Protein AF-A0A2H0PA08-F1 (afdb_monomer)

Radius of gyration: 13.71 Å; Cα contacts (8 Å, |Δi|>4): 29; chains: 1; bounding box: 38×22×34 Å

Solv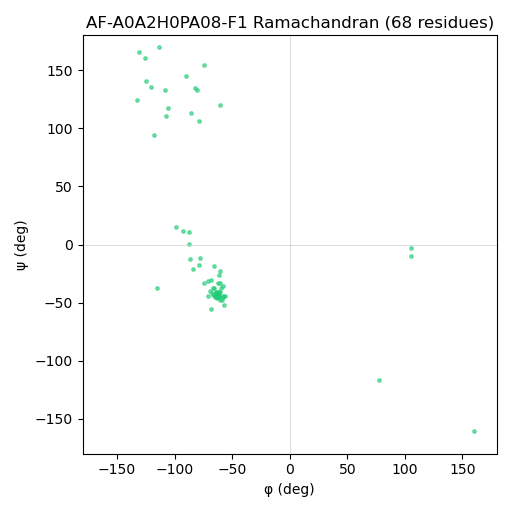ent-accessible surface area (backbone atoms only — not comparable to full-atom values): 4547 Å² total; per-residue (Å²): 113,69,68,57,48,53,50,49,38,74,73,68,46,85,87,72,80,85,71,92,50,80,83,49,49,35,56,54,45,59,75,72,55,59,96,87,64,85,87,84,82,82,82,71,88,62,45,64,62,50,56,70,50,37,63,65,45,30,54,53,43,48,52,50,58,64,62,70,76,113

Sequence (70 aa):
KKHLVEGIKAHGHRDVHALAEKTDLARKVASLAEDGDYVICMGAGDITTLAHALPEQLEQECAKAKGQVA

Secondary structure (DSSP, 8-state):
-HHHHHHHHHTT-------SSTTHHHHHHHTT--TT-------SSTHHHHHHHHHHHHHHHHHHHHHTT-

pLDDT: mean 89.09, std 11.14, range [40.44, 95.44]

Structure (mmCIF, N/CA/C/O backbone):
data_AF-A0A2H0PA08-F1
#
_entry.id   AF-A0A2H0PA08-F1
#
loop_
_atom_site.group_PDB
_atom_site.id
_atom_site.type_symbol
_atom_site.label_atom_id
_atom_site.label_alt_id
_atom_site.label_comp_id
_atom_site.label_asym_id
_atom_site.label_entity_id
_atom_site.label_seq_id
_atom_site.pdbx_PDB_ins_code
_atom_site.Cartn_x
_atom_site.Cartn_y
_atom_site.Cartn_z
_atom_site.occupancy
_atom_site.B_iso_or_equiv
_atom_site.auth_seq_id
_atom_site.auth_comp_id
_atom_site.auth_asym_id
_atom_site.auth_atom_id
_atom_site.pdbx_PDB_model_num
ATOM 1 N N . LYS A 1 1 ? 5.148 7.795 -14.871 1.00 61.91 1 LYS A N 1
ATOM 2 C CA . LYS A 1 1 ? 3.972 7.208 -14.173 1.00 61.91 1 LYS A CA 1
ATOM 3 C C . LYS A 1 1 ? 2.882 6.752 -15.156 1.00 61.91 1 LYS A C 1
ATOM 5 O O . LYS A 1 1 ? 2.611 5.562 -15.180 1.00 61.91 1 LYS A O 1
ATOM 10 N N . LYS A 1 2 ? 2.318 7.629 -16.007 1.00 70.94 2 LYS A N 1
ATOM 11 C CA . LYS A 1 2 ? 1.228 7.270 -16.951 1.00 70.94 2 LYS A CA 1
ATOM 12 C C . LYS A 1 2 ? 1.581 6.137 -17.933 1.00 70.94 2 LYS A C 1
ATOM 14 O O . LYS A 1 2 ? 0.844 5.166 -18.008 1.00 70.94 2 LYS A O 1
ATOM 19 N N . HIS A 1 3 ? 2.771 6.191 -18.535 1.00 85.94 3 HIS A N 1
ATOM 20 C CA . HIS A 1 3 ? 3.227 5.183 -19.502 1.00 85.94 3 HIS A CA 1
ATOM 21 C C . HIS A 1 3 ? 3.329 3.754 -18.929 1.00 85.94 3 HIS A C 1
ATOM 23 O O . HIS A 1 3 ? 3.074 2.783 -19.630 1.00 85.94 3 HIS A O 1
ATOM 29 N N . LEU A 1 4 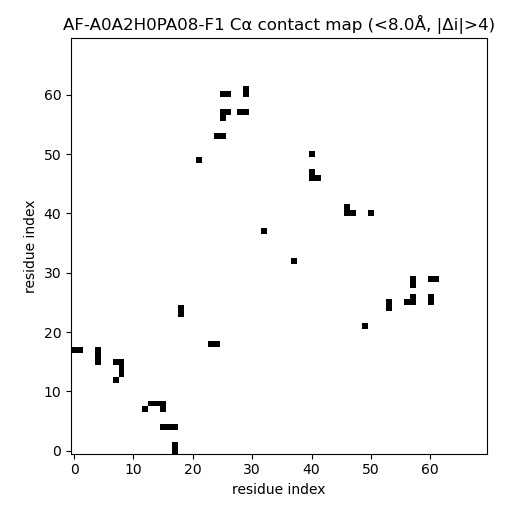? 3.678 3.601 -17.641 1.00 90.62 4 LEU A N 1
ATOM 30 C CA . LEU A 1 4 ? 3.730 2.279 -17.005 1.00 90.62 4 LEU A CA 1
ATOM 31 C C . LEU A 1 4 ? 2.321 1.716 -16.796 1.00 90.62 4 LEU A C 1
ATOM 33 O O . LEU A 1 4 ? 2.076 0.556 -17.098 1.00 90.62 4 LEU A O 1
ATOM 37 N N . VAL A 1 5 ? 1.390 2.545 -16.320 1.00 93.81 5 VAL A N 1
ATOM 38 C CA . VAL A 1 5 ? -0.011 2.139 -16.133 1.00 93.81 5 VAL A CA 1
ATOM 39 C C . VAL A 1 5 ? -0.639 1.731 -17.462 1.00 93.81 5 VAL A C 1
ATOM 41 O O . VAL A 1 5 ? -1.287 0.692 -17.532 1.00 93.81 5 VAL A O 1
ATOM 44 N N . GLU A 1 6 ? -0.422 2.514 -18.518 1.00 92.75 6 GLU A N 1
ATOM 45 C CA . GLU A 1 6 ? -0.896 2.201 -19.872 1.00 92.75 6 GLU A CA 1
ATOM 46 C C . GLU A 1 6 ? -0.290 0.893 -20.395 1.00 92.75 6 GLU A C 1
ATOM 48 O O . GLU A 1 6 ? -1.022 0.046 -20.903 1.00 92.75 6 GLU A O 1
ATOM 53 N N . GLY A 1 7 ? 1.014 0.678 -20.192 1.00 94.81 7 GLY A N 1
ATOM 54 C CA . GLY A 1 7 ? 1.687 -0.565 -20.566 1.00 94.81 7 GLY A CA 1
ATOM 55 C C . GLY A 1 7 ? 1.137 -1.793 -19.836 1.00 94.81 7 GLY A C 1
ATOM 56 O O . GLY A 1 7 ? 0.856 -2.805 -20.475 1.00 94.81 7 GLY A O 1
ATOM 57 N N . ILE A 1 8 ? 0.923 -1.704 -18.519 1.00 94.12 8 ILE A N 1
ATOM 58 C CA . ILE A 1 8 ? 0.356 -2.800 -17.716 1.00 94.12 8 ILE A CA 1
ATOM 59 C C . ILE A 1 8 ? -1.085 -3.100 -18.165 1.00 94.12 8 ILE A C 1
ATOM 61 O O . ILE A 1 8 ? -1.450 -4.266 -18.321 1.00 94.12 8 ILE A O 1
ATOM 65 N N . LYS A 1 9 ? -1.879 -2.060 -18.460 1.00 94.00 9 LYS A N 1
ATOM 66 C CA . LYS A 1 9 ? -3.231 -2.220 -19.020 1.00 94.00 9 LYS A CA 1
ATOM 67 C C . LYS A 1 9 ? -3.225 -2.906 -20.381 1.00 94.00 9 LYS A C 1
ATOM 69 O O . LYS A 1 9 ? -4.019 -3.817 -20.603 1.00 94.00 9 LYS A O 1
ATOM 74 N N . ALA A 1 10 ? -2.309 -2.514 -21.265 1.00 94.31 10 ALA A N 1
ATOM 75 C CA . ALA A 1 10 ? -2.165 -3.114 -22.590 1.00 94.31 10 ALA A CA 1
ATOM 76 C C . ALA A 1 10 ? -1.810 -4.614 -22.534 1.00 94.31 10 ALA A C 1
ATOM 78 O O . ALA A 1 10 ? -2.174 -5.353 -23.442 1.00 94.31 10 ALA A O 1
ATOM 79 N N . HIS A 1 11 ? -1.167 -5.074 -21.455 1.00 94.50 11 HIS A N 1
ATOM 80 C CA . HIS A 1 11 ? -0.829 -6.486 -21.231 1.00 94.50 11 HIS A CA 1
ATOM 81 C C . HIS A 1 11 ? -1.939 -7.294 -20.527 1.00 94.50 11 HIS A C 1
ATOM 83 O O . HIS A 1 11 ? -1.711 -8.437 -20.142 1.00 94.50 11 HIS A O 1
ATOM 89 N N . GLY A 1 12 ? -3.148 -6.736 -20.378 1.00 92.44 12 GLY A N 1
ATOM 90 C CA . GLY A 1 12 ? -4.340 -7.475 -19.939 1.00 92.44 12 GLY A CA 1
ATOM 91 C C . GLY A 1 12 ? -4.794 -7.214 -18.501 1.00 92.44 12 GLY A C 1
ATOM 92 O O . GLY A 1 12 ? -5.851 -7.704 -18.102 1.00 92.44 12 GLY A O 1
ATOM 93 N N . HIS A 1 13 ? -4.073 -6.403 -17.724 1.00 93.00 13 HIS A N 1
ATOM 94 C CA . HIS A 1 13 ? -4.534 -5.985 -16.398 1.00 93.00 13 HIS A CA 1
ATOM 95 C C . HIS A 1 13 ? -5.575 -4.866 -16.523 1.00 93.00 13 HIS A C 1
ATOM 97 O O . HIS A 1 13 ? -5.257 -3.723 -16.840 1.00 93.00 13 HIS A O 1
ATOM 103 N N . ARG A 1 14 ? -6.844 -5.193 -16.281 1.00 88.75 14 ARG A N 1
ATOM 104 C CA . ARG A 1 14 ? -7.967 -4.283 -16.569 1.00 88.75 14 ARG A CA 1
ATOM 105 C C . ARG A 1 14 ? -8.087 -3.131 -15.577 1.00 88.75 14 ARG A C 1
ATOM 107 O O . ARG A 1 14 ? -8.469 -2.033 -15.981 1.00 88.75 14 ARG A O 1
ATOM 114 N N . ASP A 1 15 ? -7.733 -3.371 -14.318 1.00 91.81 15 ASP A N 1
ATOM 115 C CA . ASP A 1 15 ? -7.892 -2.394 -13.250 1.00 91.81 15 ASP A CA 1
ATOM 116 C C . ASP A 1 15 ? -6.541 -1.997 -12.650 1.00 91.81 15 ASP A C 1
ATOM 118 O O . ASP A 1 15 ? -5.956 -2.687 -11.820 1.00 91.81 15 ASP A O 1
ATOM 122 N N . VAL A 1 16 ? -5.994 -0.899 -13.172 1.00 94.56 16 VAL A N 1
ATOM 123 C CA . VAL A 1 16 ? -4.683 -0.375 -12.781 1.00 94.56 16 VAL A CA 1
ATOM 124 C C . VAL A 1 16 ? -4.822 1.114 -12.534 1.00 94.56 16 VAL A C 1
ATOM 126 O O . VAL A 1 16 ? -5.227 1.883 -13.420 1.00 94.56 16 VAL A O 1
ATOM 129 N N . HIS A 1 17 ? -4.428 1.528 -11.337 1.00 92.38 17 HIS A N 1
ATOM 130 C CA . HIS A 1 17 ? -4.493 2.908 -10.893 1.00 92.38 17 HIS A CA 1
ATOM 131 C C . HIS A 1 17 ? -3.101 3.422 -10.539 1.00 92.38 17 HIS A C 1
ATOM 133 O O . HIS A 1 17 ? -2.328 2.754 -9.857 1.00 92.38 17 HIS A O 1
ATOM 139 N N . ALA A 1 18 ? -2.788 4.640 -10.979 1.00 93.44 18 ALA A N 1
ATOM 140 C CA . ALA A 1 18 ? -1.662 5.376 -10.422 1.00 93.44 18 ALA A CA 1
ATOM 141 C C . ALA A 1 18 ? -2.094 6.015 -9.101 1.00 93.44 18 ALA A C 1
ATOM 143 O O . ALA A 1 18 ? -3.125 6.684 -9.055 1.00 93.44 18 ALA A O 1
ATOM 144 N N . LEU A 1 19 ? -1.276 5.865 -8.064 1.00 92.00 19 LEU A N 1
ATOM 145 C CA . LEU A 1 19 ? -1.386 6.676 -6.855 1.00 92.00 19 LEU A CA 1
ATOM 146 C C . LEU A 1 19 ? -0.669 8.012 -7.082 1.00 92.00 19 LEU A C 1
ATOM 148 O O . LEU A 1 19 ? 0.435 8.041 -7.651 1.00 92.00 19 LEU A O 1
ATOM 152 N N . ALA A 1 20 ? -1.307 9.112 -6.678 1.00 90.19 20 ALA A N 1
ATOM 153 C CA . ALA A 1 20 ? -0.672 10.424 -6.706 1.00 90.19 20 ALA A CA 1
ATOM 154 C C . ALA A 1 20 ? 0.439 10.447 -5.651 1.00 90.19 20 ALA A C 1
ATOM 156 O O . ALA A 1 20 ? 1.613 10.578 -6.019 1.00 90.19 20 ALA A O 1
ATOM 157 N N . GLU A 1 21 ? 0.065 10.146 -4.404 1.00 91.19 21 GLU A N 1
ATOM 158 C CA . GLU A 1 21 ? 0.954 10.057 -3.250 1.00 91.19 21 GLU A CA 1
ATOM 159 C C . GLU A 1 21 ? 0.834 8.711 -2.522 1.00 91.19 21 GLU A C 1
ATOM 161 O O . GLU A 1 21 ? -0.151 7.982 -2.648 1.00 91.19 21 GLU A O 1
ATOM 166 N N . LYS A 1 22 ? 1.850 8.364 -1.723 1.00 88.88 22 LYS A N 1
ATOM 167 C CA . LYS A 1 22 ? 1.868 7.107 -0.945 1.00 88.88 22 LYS A CA 1
ATOM 168 C C . LYS A 1 22 ? 0.740 7.039 0.085 1.00 88.88 22 LYS A C 1
ATOM 170 O O . LYS A 1 22 ? 0.209 5.966 0.343 1.00 88.88 22 LYS A O 1
ATOM 175 N N . THR A 1 23 ? 0.362 8.187 0.638 1.00 88.94 23 THR A N 1
ATOM 176 C CA . THR A 1 23 ? -0.716 8.325 1.624 1.00 88.94 23 THR A CA 1
ATOM 177 C C . THR A 1 23 ? -2.095 8.001 1.054 1.00 88.94 23 THR A C 1
ATOM 179 O O . THR A 1 23 ? -3.007 7.699 1.817 1.00 88.94 23 THR A O 1
ATOM 182 N N . ASP A 1 24 ? -2.257 8.014 -0.272 1.00 92.94 24 ASP A N 1
ATOM 183 C CA . ASP A 1 24 ? -3.535 7.701 -0.919 1.00 92.94 24 ASP A CA 1
ATOM 184 C C . ASP A 1 24 ? -3.817 6.191 -0.983 1.00 92.94 24 ASP A C 1
ATOM 186 O O . ASP A 1 24 ? -4.936 5.790 -1.312 1.00 92.94 24 ASP A O 1
ATOM 190 N N . LEU A 1 25 ? -2.819 5.345 -0.683 1.00 94.19 25 LEU A N 1
ATOM 191 C CA . LEU A 1 25 ? -2.924 3.890 -0.795 1.00 94.19 25 LEU A CA 1
ATOM 192 C C . LEU A 1 25 ? -4.080 3.335 0.044 1.00 94.19 25 LEU A C 1
ATOM 194 O O . LEU A 1 25 ? -4.930 2.632 -0.497 1.00 94.19 25 LEU A O 1
ATOM 198 N N . ALA A 1 26 ? -4.138 3.680 1.334 1.00 94.81 26 ALA A N 1
ATOM 199 C CA . ALA A 1 26 ? -5.150 3.159 2.252 1.00 94.81 26 ALA A CA 1
ATOM 200 C C . ALA A 1 26 ? -6.566 3.532 1.804 1.00 94.81 26 ALA A C 1
ATOM 202 O O . ALA A 1 26 ? -7.421 2.662 1.672 1.00 94.81 26 ALA A O 1
ATOM 203 N N . ARG A 1 27 ? -6.790 4.806 1.457 1.00 94.56 27 ARG A N 1
ATOM 204 C CA . ARG A 1 27 ? -8.085 5.265 0.938 1.00 94.56 27 ARG A CA 1
ATOM 205 C C . ARG A 1 27 ? -8.484 4.507 -0.324 1.00 94.56 27 ARG A C 1
ATOM 207 O O . ARG A 1 27 ? -9.640 4.119 -0.478 1.00 94.56 27 ARG A O 1
ATOM 214 N N . LYS A 1 28 ? -7.540 4.312 -1.248 1.00 94.56 28 LYS A N 1
ATOM 215 C CA . LYS A 1 28 ? -7.825 3.637 -2.514 1.00 94.56 28 LYS A CA 1
ATOM 216 C C . LYS A 1 28 ? -8.169 2.166 -2.295 1.00 94.56 28 LYS A C 1
ATOM 218 O O . LYS A 1 28 ? -9.140 1.696 -2.881 1.00 94.56 28 LYS A O 1
ATOM 223 N N . VAL A 1 29 ? -7.424 1.474 -1.438 1.00 94.56 29 VAL A N 1
ATOM 224 C CA . VAL A 1 29 ? -7.698 0.080 -1.068 1.00 94.56 29 VAL A CA 1
ATOM 225 C C . VAL A 1 29 ? -9.046 -0.041 -0.353 1.00 94.56 29 VAL A C 1
ATOM 227 O O . VAL A 1 29 ? -9.851 -0.858 -0.775 1.00 94.56 29 VAL A O 1
ATOM 230 N N . ALA A 1 30 ? -9.355 0.823 0.619 1.00 94.19 30 ALA A N 1
ATOM 231 C CA . ALA A 1 30 ? -10.643 0.818 1.325 1.00 94.19 30 ALA A CA 1
ATOM 232 C C . ALA A 1 30 ? -11.859 1.061 0.406 1.00 94.19 30 ALA A C 1
ATOM 234 O O . ALA A 1 30 ? -12.974 0.688 0.747 1.00 94.19 30 ALA A O 1
ATOM 235 N N . SER A 1 31 ? -11.658 1.689 -0.760 1.00 92.69 31 SER A N 1
ATOM 236 C CA . SER A 1 31 ? -12.715 1.877 -1.767 1.00 92.69 31 SER A CA 1
ATOM 237 C C . SER A 1 31 ? -12.876 0.715 -2.753 1.00 92.69 31 SER A C 1
ATOM 239 O O . SER A 1 31 ? -13.818 0.728 -3.540 1.00 92.69 31 SER A O 1
ATOM 241 N N . LEU A 1 32 ? -11.922 -0.220 -2.783 1.00 92.88 32 LEU A N 1
ATOM 242 C CA . LEU A 1 32 ? -11.863 -1.310 -3.762 1.00 92.88 32 LEU A CA 1
ATOM 243 C C . LEU A 1 32 ? -12.036 -2.689 -3.125 1.00 92.88 32 LEU A C 1
ATOM 245 O O . LEU A 1 32 ? -12.616 -3.559 -3.760 1.00 92.88 32 LEU A O 1
ATOM 249 N N . ALA A 1 33 ? -11.477 -2.886 -1.932 1.00 92.88 33 ALA A N 1
ATOM 250 C CA . ALA A 1 33 ? -11.470 -4.160 -1.233 1.00 92.88 33 ALA A CA 1
ATOM 251 C C . ALA A 1 33 ? -12.700 -4.308 -0.333 1.00 92.88 33 ALA A C 1
ATOM 253 O O . ALA A 1 33 ? -13.149 -3.340 0.288 1.00 92.88 33 ALA A O 1
ATOM 254 N N . GLU A 1 34 ? -13.189 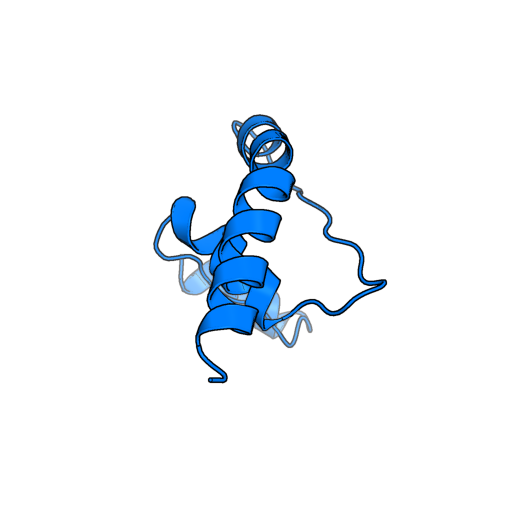-5.536 -0.226 1.00 90.56 34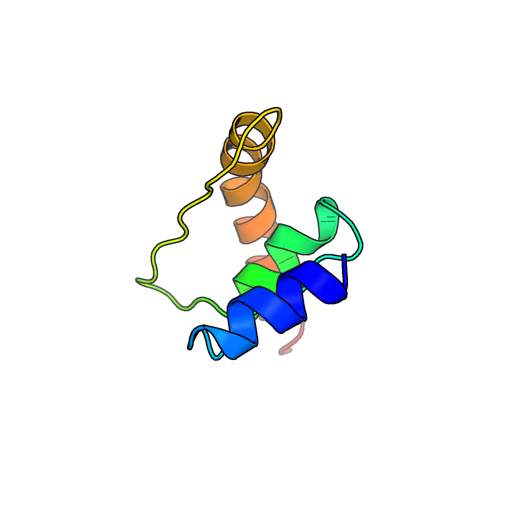 GLU A N 1
ATOM 255 C CA . GLU A 1 34 ? -14.274 -5.943 0.660 1.00 90.56 34 GLU A CA 1
ATOM 256 C C . GLU A 1 34 ? -13.767 -6.894 1.757 1.00 90.56 34 GLU A C 1
ATOM 258 O O . GLU A 1 34 ? -12.627 -7.373 1.745 1.00 90.56 34 GLU A O 1
ATOM 263 N N . ASP A 1 35 ? -14.623 -7.170 2.742 1.00 89.44 35 ASP A N 1
ATOM 264 C CA . ASP A 1 35 ? -14.308 -8.124 3.803 1.00 89.44 35 ASP A CA 1
ATOM 265 C C . ASP A 1 35 ? -14.045 -9.517 3.199 1.00 89.44 35 ASP A C 1
ATOM 267 O O . ASP A 1 35 ? -14.914 -10.117 2.567 1.00 89.44 35 ASP A O 1
ATOM 271 N N . GLY A 1 36 ? -12.842 -10.048 3.429 1.00 92.44 36 GLY A N 1
ATOM 272 C CA . GLY A 1 36 ? -12.390 -11.334 2.884 1.00 92.44 36 GLY A CA 1
ATOM 273 C C . GLY A 1 36 ? -11.392 -11.217 1.730 1.00 92.44 36 GLY A C 1
ATOM 274 O O . GLY A 1 36 ? -10.776 -12.224 1.371 1.00 92.44 36 GLY A O 1
ATOM 275 N N . ASP A 1 37 ? -11.171 -10.014 1.198 1.00 95.44 37 ASP A N 1
ATOM 276 C CA . ASP A 1 37 ? -10.137 -9.776 0.195 1.00 95.44 37 ASP A CA 1
ATOM 277 C C . ASP A 1 37 ? -8.723 -9.770 0.789 1.00 95.44 37 ASP A C 1
ATOM 279 O O . ASP A 1 37 ? -8.486 -9.449 1.956 1.00 95.44 37 ASP A O 1
ATOM 283 N N .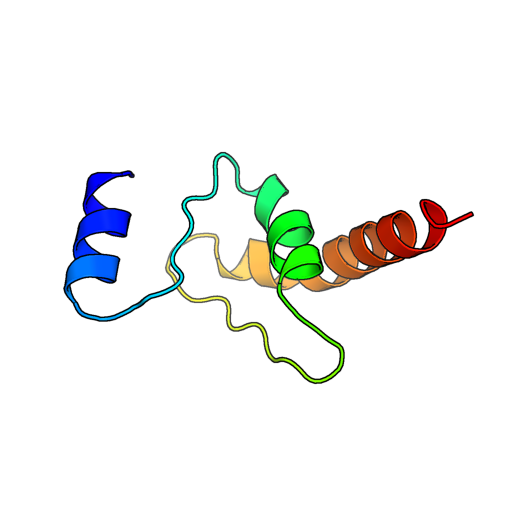 TYR A 1 38 ? -7.746 -10.083 -0.065 1.00 94.56 38 TYR A N 1
ATOM 284 C CA . TYR A 1 38 ? -6.327 -10.035 0.273 1.00 94.56 38 TYR A CA 1
ATOM 285 C C . TYR A 1 38 ? -5.630 -8.875 -0.428 1.00 94.56 38 TYR A C 1
ATOM 287 O O . TYR A 1 38 ? -5.724 -8.705 -1.644 1.00 94.56 38 TYR A O 1
ATOM 295 N N . VAL A 1 39 ? -4.833 -8.127 0.336 1.00 94.06 39 VAL A N 1
ATOM 296 C CA . VAL A 1 39 ? -3.980 -7.056 -0.186 1.00 94.06 39 VAL A CA 1
ATOM 297 C C . VAL A 1 39 ? -2.531 -7.525 -0.181 1.00 94.06 39 VAL A C 1
ATOM 299 O O . VAL A 1 39 ? -1.955 -7.789 0.873 1.00 94.06 39 VAL A O 1
ATOM 302 N N . ILE A 1 40 ? -1.927 -7.613 -1.367 1.00 94.69 40 ILE A N 1
ATOM 303 C CA . ILE A 1 40 ? -0.525 -8.010 -1.529 1.00 94.69 40 ILE A CA 1
ATOM 304 C C . ILE A 1 40 ? 0.299 -6.783 -1.926 1.00 94.69 40 ILE A C 1
ATOM 306 O O . ILE A 1 40 ? 0.193 -6.274 -3.043 1.00 94.69 40 ILE A O 1
ATOM 310 N N . CYS A 1 41 ? 1.159 -6.322 -1.018 1.00 94.56 41 CYS A N 1
ATOM 311 C CA . CYS A 1 41 ? 2.103 -5.238 -1.281 1.00 94.56 41 CYS A CA 1
ATOM 312 C C . CYS A 1 41 ? 3.379 -5.796 -1.924 1.00 94.56 41 CYS A C 1
ATOM 314 O O . CYS A 1 41 ? 4.138 -6.516 -1.279 1.00 94.56 41 CYS A O 1
ATOM 316 N N . MET A 1 42 ? 3.637 -5.448 -3.188 1.00 94.25 42 MET A N 1
ATOM 317 C CA . MET A 1 42 ? 4.822 -5.899 -3.926 1.00 94.25 42 MET A CA 1
ATOM 318 C C . MET A 1 42 ? 5.615 -4.721 -4.482 1.00 94.25 42 MET A C 1
ATOM 320 O O . MET A 1 42 ? 5.046 -3.744 -4.968 1.00 94.25 42 MET A O 1
ATOM 324 N N . GLY A 1 43 ? 6.942 -4.826 -4.434 1.00 90.00 43 GLY A N 1
ATOM 325 C CA . GLY A 1 43 ? 7.842 -3.797 -4.939 1.00 90.00 43 GLY A CA 1
ATOM 326 C C . GLY A 1 43 ? 9.241 -3.909 -4.346 1.00 90.00 43 GLY A C 1
ATOM 327 O O . GLY A 1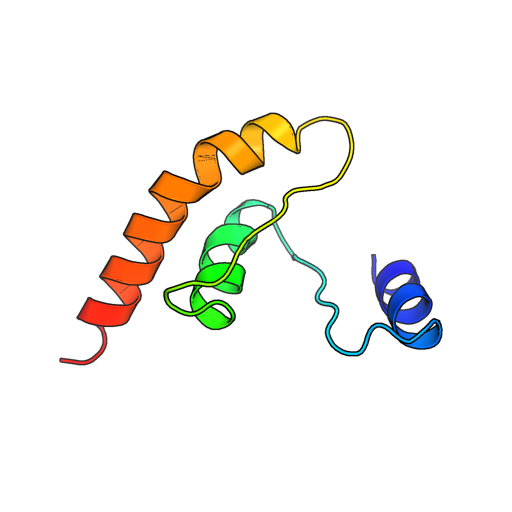 43 ? 9.625 -4.946 -3.811 1.00 90.00 43 GLY A O 1
ATOM 328 N N . ALA A 1 44 ? 9.991 -2.816 -4.428 1.00 91.75 44 ALA A N 1
ATOM 329 C CA . ALA A 1 44 ? 11.319 -2.677 -3.844 1.00 91.75 44 ALA A CA 1
ATOM 330 C C . ALA A 1 44 ? 11.407 -1.373 -3.038 1.00 91.75 44 ALA A C 1
ATOM 332 O O . ALA A 1 44 ? 10.564 -0.487 -3.183 1.00 91.75 44 ALA A O 1
ATOM 333 N N . GLY A 1 45 ? 12.440 -1.245 -2.204 1.00 91.75 45 GLY A N 1
ATOM 334 C CA . GLY A 1 45 ? 12.652 -0.058 -1.378 1.00 91.75 45 GLY A CA 1
ATOM 335 C C . GLY A 1 45 ? 11.738 -0.042 -0.156 1.00 91.75 45 GLY A C 1
ATOM 336 O O . GLY A 1 45 ? 11.839 -0.910 0.705 1.00 91.75 45 GLY A O 1
ATOM 337 N N . ASP A 1 46 ? 10.854 0.948 -0.069 1.00 91.81 46 ASP A N 1
ATOM 338 C CA . ASP A 1 46 ? 10.045 1.227 1.122 1.00 91.81 46 ASP A CA 1
ATOM 339 C C . ASP A 1 46 ? 8.664 0.557 1.134 1.00 91.81 46 ASP A C 1
ATOM 341 O O . ASP A 1 46 ? 7.835 0.853 1.998 1.00 91.81 46 ASP A O 1
ATOM 345 N N . ILE A 1 47 ? 8.420 -0.387 0.219 1.00 94.69 47 ILE A N 1
ATOM 346 C CA . ILE A 1 47 ? 7.160 -1.136 0.171 1.00 94.69 47 ILE A CA 1
ATOM 347 C C . ILE A 1 47 ? 6.875 -1.871 1.487 1.00 94.69 47 ILE A C 1
ATOM 349 O O . ILE A 1 47 ? 5.727 -1.915 1.918 1.00 94.69 47 ILE A O 1
ATOM 353 N N . THR A 1 48 ? 7.910 -2.383 2.161 1.00 94.25 48 THR A N 1
ATOM 354 C CA . THR A 1 48 ? 7.776 -3.072 3.452 1.00 94.25 48 THR A CA 1
ATOM 355 C C . THR A 1 48 ? 7.266 -2.126 4.534 1.00 94.25 48 THR A C 1
ATOM 357 O O . THR A 1 48 ? 6.373 -2.488 5.292 1.00 94.25 48 THR A O 1
ATOM 360 N N . THR A 1 49 ? 7.779 -0.895 4.577 1.00 94.25 49 THR A N 1
ATOM 361 C CA . THR A 1 49 ? 7.336 0.124 5.537 1.00 94.25 49 THR A CA 1
ATOM 362 C C . THR A 1 49 ? 5.879 0.507 5.294 1.00 94.25 49 THR A C 1
ATOM 364 O O . THR A 1 49 ? 5.100 0.588 6.240 1.00 94.25 49 THR A O 1
ATOM 367 N N . LEU A 1 50 ? 5.491 0.690 4.027 1.00 92.81 50 LEU A N 1
ATOM 368 C CA . LEU A 1 50 ? 4.101 0.980 3.666 1.00 92.81 50 LEU A CA 1
ATOM 369 C C . LEU A 1 50 ? 3.171 -0.179 4.027 1.00 92.81 50 LEU A C 1
ATOM 371 O O . LEU A 1 50 ? 2.130 0.048 4.630 1.00 92.81 50 LEU A O 1
ATOM 375 N N . ALA A 1 51 ? 3.563 -1.415 3.712 1.00 95.19 51 ALA A N 1
ATOM 376 C CA . ALA A 1 51 ? 2.789 -2.606 4.045 1.00 95.19 51 ALA A CA 1
ATOM 377 C C . ALA A 1 51 ? 2.582 -2.754 5.558 1.00 95.19 51 ALA A C 1
ATOM 379 O O . ALA A 1 51 ? 1.502 -3.142 5.985 1.00 95.19 51 ALA A O 1
ATOM 380 N N . HIS A 1 52 ? 3.588 -2.404 6.362 1.00 95.06 52 HIS A N 1
ATOM 381 C CA . HIS A 1 52 ? 3.500 -2.476 7.818 1.00 95.06 52 HIS A CA 1
ATOM 382 C C . HIS A 1 52 ? 2.573 -1.403 8.415 1.00 95.06 52 HIS A C 1
ATOM 384 O O . HIS A 1 52 ? 1.936 -1.647 9.434 1.00 95.06 52 HIS A O 1
ATOM 390 N N . ALA A 1 53 ? 2.486 -0.227 7.786 1.00 95.06 53 ALA A N 1
ATOM 391 C CA . ALA A 1 53 ? 1.597 0.859 8.210 1.00 95.06 53 ALA A CA 1
ATOM 392 C C . ALA A 1 53 ? 0.158 0.719 7.673 1.00 95.06 53 ALA A C 1
ATOM 394 O O . ALA A 1 53 ? -0.770 1.311 8.222 1.00 95.06 53 ALA A O 1
ATOM 395 N N . LEU A 1 54 ? -0.036 -0.044 6.592 1.00 94.81 54 LEU A N 1
ATOM 396 C CA . LEU A 1 54 ? -1.304 -0.116 5.868 1.00 94.81 54 LEU A CA 1
ATOM 397 C C . LEU A 1 54 ? -2.493 -0.628 6.707 1.00 94.81 54 LEU A C 1
ATOM 399 O O . LEU A 1 54 ? -3.560 -0.034 6.569 1.00 94.81 54 LEU A O 1
ATOM 403 N N . PRO A 1 55 ? -2.372 -1.658 7.573 1.00 94.56 55 PRO A N 1
ATOM 404 C CA . PRO A 1 55 ? -3.506 -2.144 8.362 1.00 94.56 55 PRO A CA 1
ATOM 405 C C . PRO A 1 55 ? -4.123 -1.064 9.258 1.00 94.56 55 PRO A C 1
ATOM 407 O O . PRO A 1 55 ? -5.328 -0.841 9.201 1.00 94.56 55 PRO A O 1
ATOM 410 N N . GLU A 1 56 ? -3.296 -0.324 10.005 1.00 95.38 56 GLU A N 1
ATOM 411 C CA . GLU A 1 56 ? -3.766 0.763 10.875 1.00 95.38 56 GLU A CA 1
ATOM 412 C C . GLU A 1 56 ? -4.428 1.885 10.058 1.00 95.38 56 GLU A C 1
ATOM 414 O O . GLU A 1 56 ? -5.483 2.407 10.419 1.00 95.38 56 GLU A O 1
ATOM 419 N N . GLN A 1 57 ? -3.847 2.236 8.908 1.00 94.94 57 GLN A N 1
ATOM 420 C CA . GLN A 1 57 ? -4.424 3.241 8.015 1.00 94.94 57 GLN A CA 1
ATOM 421 C C . GLN A 1 57 ? -5.763 2.784 7.417 1.00 94.94 57 GLN A C 1
ATOM 423 O O . GLN A 1 57 ? -6.672 3.599 7.265 1.00 94.94 57 GLN A O 1
ATOM 428 N N . LEU A 1 58 ? -5.908 1.496 7.092 1.00 93.75 58 LEU A N 1
AT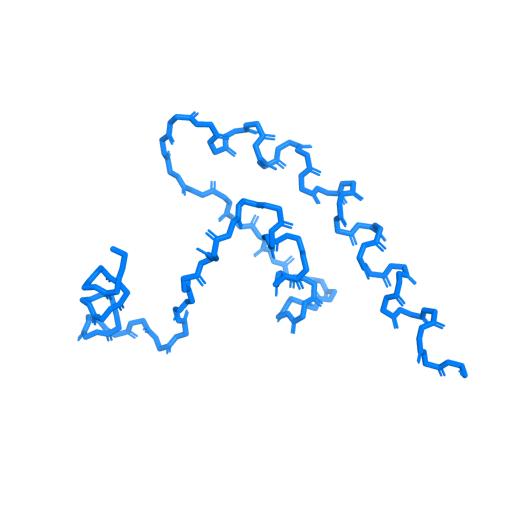OM 429 C CA . LEU A 1 58 ? -7.159 0.932 6.587 1.00 93.75 58 LEU A CA 1
ATOM 430 C C . LEU A 1 58 ? -8.251 0.927 7.647 1.00 93.75 58 LEU A C 1
ATOM 432 O O . LEU A 1 58 ? -9.376 1.303 7.333 1.00 93.75 58 LEU A O 1
ATOM 436 N N . GLU A 1 59 ? -7.937 0.579 8.894 1.00 92.69 59 GLU A N 1
ATOM 437 C CA . 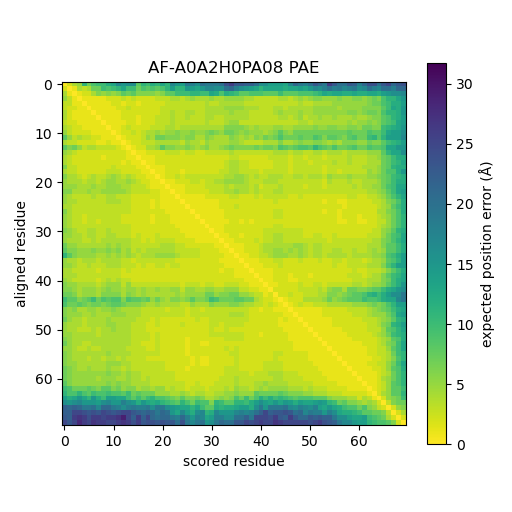GLU A 1 59 ? -8.902 0.678 9.995 1.00 92.69 59 GLU A CA 1
ATOM 438 C C . GLU A 1 59 ? -9.450 2.105 10.120 1.00 92.69 59 GLU A C 1
ATOM 440 O O . GLU A 1 59 ? -10.664 2.302 10.2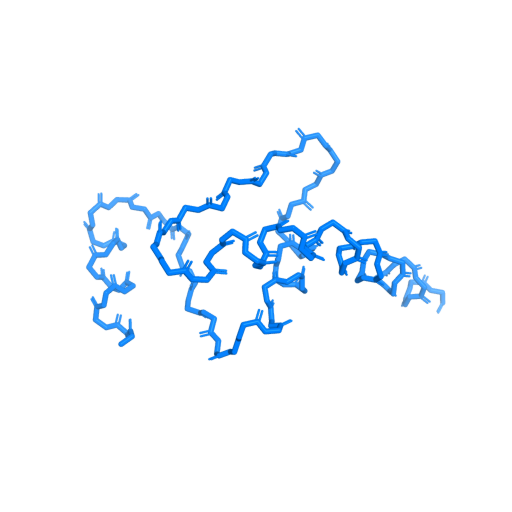15 1.00 92.69 59 GLU A O 1
ATOM 445 N N . GLN A 1 60 ? -8.573 3.109 10.030 1.00 93.69 60 GLN A N 1
ATOM 446 C CA . GLN A 1 60 ? -8.970 4.516 10.069 1.00 93.69 60 GLN A CA 1
ATOM 447 C C . GLN A 1 60 ? -9.835 4.916 8.865 1.00 93.69 60 GLN A C 1
ATOM 449 O O . GLN A 1 60 ? -10.848 5.594 9.044 1.00 93.69 60 GLN A O 1
ATOM 454 N N . GLU A 1 61 ? -9.467 4.528 7.641 1.00 93.19 61 GLU A N 1
ATOM 455 C CA . GLU A 1 61 ? -10.243 4.873 6.440 1.00 93.19 61 GLU A CA 1
ATOM 456 C C . GLU A 1 61 ? -11.596 4.142 6.401 1.00 93.19 61 GLU A C 1
ATOM 458 O O . GLU A 1 61 ? -12.616 4.765 6.104 1.00 93.19 61 GLU A O 1
ATOM 463 N N . CYS A 1 62 ? -11.649 2.868 6.792 1.00 89.06 62 CYS A N 1
ATOM 464 C CA . CYS A 1 62 ? -12.894 2.107 6.901 1.00 89.06 62 CYS A CA 1
ATOM 465 C C . CYS A 1 62 ? -13.806 2.650 8.013 1.00 89.06 62 CYS A C 1
ATOM 467 O O . CYS A 1 62 ? -15.025 2.709 7.833 1.00 89.06 62 CYS A O 1
ATOM 469 N N . ALA A 1 63 ? -13.249 3.094 9.145 1.00 88.38 63 ALA A N 1
ATOM 470 C CA . ALA A 1 63 ? -14.021 3.753 10.200 1.00 88.38 63 ALA A CA 1
ATOM 471 C C . ALA A 1 63 ? -14.626 5.085 9.720 1.00 88.38 63 ALA A C 1
ATOM 473 O O . ALA A 1 63 ? -15.801 5.354 9.976 1.00 88.38 63 ALA A O 1
ATOM 474 N N . LYS A 1 64 ? -13.862 5.891 8.967 1.00 84.50 64 LYS A N 1
ATOM 475 C CA . LYS A 1 64 ? -14.364 7.131 8.343 1.00 84.50 64 LYS A CA 1
ATOM 476 C C . LYS A 1 64 ? -15.473 6.846 7.330 1.00 84.50 64 LYS A C 1
ATOM 478 O O . LYS A 1 64 ? -16.499 7.520 7.363 1.00 84.50 64 LYS A O 1
ATOM 483 N N . ALA A 1 65 ? -15.296 5.828 6.484 1.00 76.81 65 ALA A N 1
ATOM 484 C CA . ALA A 1 65 ? -16.293 5.430 5.494 1.00 76.81 65 ALA A CA 1
ATOM 485 C C . ALA A 1 65 ? -17.613 4.996 6.151 1.00 76.81 65 ALA A C 1
ATOM 487 O O . ALA A 1 65 ? -18.673 5.412 5.700 1.00 76.81 65 ALA A O 1
ATOM 488 N N . LYS A 1 66 ? -17.561 4.242 7.261 1.00 67.56 66 LYS A N 1
ATOM 489 C CA . LYS A 1 66 ? -18.753 3.854 8.041 1.00 67.56 66 LYS A CA 1
ATOM 490 C C . LYS A 1 66 ? -19.416 5.045 8.753 1.00 67.56 66 LYS A C 1
ATOM 492 O O . LYS A 1 66 ? -20.632 5.049 8.912 1.00 67.56 66 LYS A O 1
ATOM 497 N N . GLY A 1 67 ? -18.643 6.061 9.149 1.00 59.81 67 GLY A N 1
ATOM 498 C CA . GLY A 1 67 ? -19.141 7.274 9.813 1.00 59.81 67 GLY A CA 1
ATOM 499 C C . GLY A 1 67 ? -19.771 8.327 8.889 1.00 59.81 67 GLY A C 1
ATOM 500 O O . GLY A 1 67 ? -20.504 9.182 9.373 1.00 59.81 67 GLY A O 1
ATOM 501 N N . GLN A 1 68 ? -19.523 8.276 7.575 1.00 55.88 68 GLN A N 1
ATOM 502 C CA . GLN A 1 68 ? -20.116 9.194 6.584 1.00 55.88 68 GLN A CA 1
ATOM 503 C C . GLN A 1 68 ? -21.478 8.734 6.029 1.00 55.88 68 GLN A C 1
ATOM 505 O O . GLN A 1 68 ? -22.044 9.424 5.184 1.00 55.88 68 GLN A O 1
ATOM 510 N N . VAL A 1 69 ? -22.006 7.591 6.484 1.00 50.50 69 VAL A N 1
ATOM 511 C CA . VAL A 1 69 ? -23.312 7.040 6.053 1.00 50.50 69 VAL A CA 1
ATOM 512 C C . VAL A 1 69 ? -24.439 7.365 7.055 1.00 50.50 69 VAL A C 1
ATOM 514 O O . VAL A 1 69 ? -25.504 6.758 7.000 1.00 50.50 69 VAL A O 1
ATOM 517 N N . ALA A 1 70 ? -24.218 8.308 7.978 1.00 40.44 70 ALA A N 1
ATOM 518 C CA . ALA A 1 70 ? -25.232 8.791 8.921 1.00 40.44 70 ALA A CA 1
ATOM 519 C C . ALA A 1 70 ? -25.875 10.102 8.448 1.00 40.44 70 ALA A C 1
ATOM 521 O O . ALA A 1 70 ? -25.117 11.017 8.051 1.00 40.44 70 ALA A O 1
#

Foldseek 3Di:
DVVVQVVVVVVPPVDGDDDPDLLCVLLVCLVPDDPPDDDDQDDDDCSVVSVVCNVVSNVVNNVVVVVVVD

Mean predicted aligned error: 4.98 Å